Protein AF-A0A6P0MZC5-F1 (afdb_monomer_lite)

Sequence (159 aa):
MGQVTSVSQLSDVEPTDWAFDALRSLVERYGCIEGFPDGTFRGNQSLSRYQFAAGLNACLEQIERLIDAGNVVTADDFETLQKLMQDFAVELASLETRIDNLDGRTAFLEDHQFSTTTKLFGQVIMGVQGRFDNTADFFPVDGIQDTPDPGTEVNLISN

Secondary structure (DSSP, 8-state):
------GGG-TT--TTSTTHHHHHIIIIIS------TTS---TTSPPPHHHHHHHHHHHHHHHHHHHHHHT---HHHHHHHHHHHHHHHHHHHHHHHHHHHHHHHHHHHHHT---TT--------EEEE--------S-TTS---S--------EEEE-

pLDDT: mean 81.44, std 12.22, range [36.97, 97.19]

Structure (mmCIF, N/CA/C/O backbone):
data_AF-A0A6P0MZC5-F1
#
_entry.id   AF-A0A6P0MZC5-F1
#
loop_
_atom_site.group_PDB
_atom_site.id
_atom_site.type_symbol
_atom_site.label_atom_id
_atom_site.label_alt_id
_atom_site.label_comp_id
_atom_site.label_asym_id
_atom_site.label_entity_id
_atom_site.label_seq_id
_atom_site.pdbx_PDB_ins_code
_atom_site.Cartn_x
_atom_site.Cartn_y
_atom_site.Cartn_z
_atom_site.occupancy
_atom_site.B_iso_or_equiv
_atom_site.auth_seq_id
_atom_site.auth_comp_id
_atom_site.auth_asym_id
_atom_site.auth_atom_id
_atom_site.pdbx_PDB_model_num
ATOM 1 N N . MET A 1 1 ? -23.852 -15.854 12.079 1.00 36.97 1 MET A N 1
ATOM 2 C CA . MET A 1 1 ? -23.064 -14.667 11.702 1.00 36.97 1 MET A CA 1
ATOM 3 C C . MET A 1 1 ? -23.421 -13.585 12.700 1.00 36.97 1 MET A C 1
ATOM 5 O O . MET A 1 1 ? -24.566 -13.148 12.689 1.00 36.97 1 MET A O 1
ATOM 9 N N . GLY A 1 2 ? -22.524 -13.302 13.648 1.00 52.38 2 GLY A N 1
ATOM 10 C CA . GLY A 1 2 ? -22.724 -12.244 14.638 1.00 52.38 2 GLY A CA 1
ATOM 11 C C . GLY A 1 2 ? -22.698 -10.898 13.927 1.00 52.38 2 GLY A C 1
ATOM 12 O O . GLY A 1 2 ? -21.855 -10.670 13.065 1.00 52.38 2 GLY A O 1
ATOM 13 N N . GLN A 1 3 ? -23.692 -10.067 14.200 1.00 49.94 3 GLN A N 1
ATOM 14 C CA . GLN A 1 3 ? -23.777 -8.720 13.663 1.00 49.94 3 GLN A CA 1
ATOM 15 C C . GLN A 1 3 ? -22.585 -7.922 14.200 1.00 49.94 3 GLN A C 1
ATOM 17 O O . GLN A 1 3 ? -22.436 -7.812 15.412 1.00 49.94 3 GLN A O 1
ATOM 22 N N . VAL A 1 4 ? -21.736 -7.400 13.310 1.00 56.78 4 VAL A N 1
ATOM 23 C CA . VAL A 1 4 ? -20.656 -6.484 13.694 1.00 56.78 4 VAL A CA 1
ATOM 24 C C . VAL A 1 4 ? -21.317 -5.224 14.244 1.00 56.78 4 VAL A C 1
ATOM 26 O O . VAL A 1 4 ? -21.898 -4.434 13.495 1.00 56.78 4 VAL A O 1
ATOM 29 N N . THR A 1 5 ? -21.295 -5.085 15.563 1.00 65.06 5 THR A N 1
ATOM 30 C CA . THR A 1 5 ? -21.814 -3.918 16.272 1.00 65.06 5 THR A CA 1
ATOM 31 C C . THR A 1 5 ? -20.880 -2.752 15.969 1.00 65.06 5 THR A C 1
ATOM 33 O O . THR A 1 5 ? -19.743 -2.748 16.434 1.00 65.06 5 THR A O 1
ATOM 36 N N . SER A 1 6 ? -21.303 -1.787 15.145 1.00 74.75 6 SER A N 1
ATOM 37 C CA . SER A 1 6 ? -20.492 -0.587 14.890 1.00 74.75 6 SER A CA 1
ATOM 38 C C . SER A 1 6 ? -20.287 0.180 16.196 1.00 74.75 6 SER A C 1
ATOM 40 O O . SER A 1 6 ? -21.134 0.123 17.085 1.00 74.75 6 SER A O 1
ATOM 42 N N . VAL A 1 7 ? -19.197 0.940 16.333 1.00 80.94 7 VAL A N 1
ATOM 43 C CA . VAL A 1 7 ? -18.930 1.688 17.584 1.00 80.94 7 VAL A CA 1
ATOM 44 C C . VAL A 1 7 ? -20.062 2.653 17.925 1.00 80.94 7 VAL A C 1
ATOM 46 O O . VAL A 1 7 ? -20.384 2.849 19.088 1.00 80.94 7 VAL A O 1
ATOM 49 N N . SER A 1 8 ? -20.743 3.175 16.906 1.00 79.12 8 SER A N 1
ATOM 50 C CA . SER A 1 8 ? -21.941 4.007 17.043 1.00 79.12 8 SER A CA 1
ATOM 51 C C . SER A 1 8 ? -23.169 3.301 17.637 1.00 79.12 8 SER A C 1
ATOM 53 O O . SER A 1 8 ? -24.132 3.975 17.990 1.00 79.12 8 SER A O 1
ATOM 55 N N . GLN A 1 9 ? -23.171 1.969 17.724 1.00 83.44 9 GLN A N 1
ATOM 56 C CA . GLN A 1 9 ? -24.238 1.176 18.345 1.00 83.44 9 GLN A CA 1
ATOM 57 C C . GLN A 1 9 ? -23.953 0.865 19.821 1.00 83.44 9 GLN A C 1
ATOM 59 O O . GLN A 1 9 ? -24.817 0.301 20.492 1.00 83.44 9 GLN A O 1
ATOM 64 N N . LEU A 1 10 ? -22.766 1.215 20.326 1.00 87.19 10 LEU A N 1
ATOM 65 C CA . LEU A 1 10 ? -22.399 1.006 21.721 1.00 87.19 10 LEU A CA 1
ATOM 66 C C . LEU A 1 10 ? -22.992 2.126 22.579 1.00 87.19 10 LEU A C 1
ATOM 68 O O . LEU A 1 10 ? -22.713 3.300 22.354 1.00 87.19 10 LEU A O 1
ATOM 72 N N . SER A 1 11 ? -23.822 1.775 23.561 1.00 88.06 11 SER A N 1
ATOM 73 C CA . SER A 1 11 ? -24.555 2.762 24.368 1.00 88.06 11 SER A CA 1
ATOM 74 C C . SER A 1 11 ? -23.693 3.495 25.403 1.00 88.06 11 SER A C 1
ATOM 76 O O . SER A 1 11 ? -24.141 4.482 25.977 1.00 88.06 11 SER A O 1
ATOM 78 N N . ASP A 1 12 ? -22.495 2.985 25.685 1.00 90.50 12 ASP A N 1
ATOM 79 C CA . ASP A 1 12 ? -21.572 3.473 26.716 1.00 90.50 12 ASP A CA 1
ATOM 80 C C . ASP A 1 12 ? -20.297 4.114 26.146 1.00 90.50 12 ASP A C 1
ATOM 82 O O . ASP A 1 12 ? -19.345 4.330 26.893 1.00 90.50 12 ASP A O 1
ATOM 86 N N . VAL A 1 13 ? -20.267 4.392 24.839 1.00 89.75 13 VAL A N 1
ATOM 87 C CA . VAL A 1 13 ? -19.146 5.057 24.167 1.00 89.75 13 VAL A CA 1
ATOM 88 C C . VAL A 1 13 ? -19.666 6.301 23.457 1.00 89.75 13 VAL A C 1
ATOM 90 O O . VAL A 1 13 ? -20.454 6.213 22.513 1.00 89.75 13 VAL A O 1
ATOM 93 N N . GLU A 1 14 ? -19.205 7.469 23.888 1.00 90.31 14 GLU A N 1
ATOM 94 C CA . GLU A 1 14 ? -19.581 8.743 23.284 1.00 90.31 14 GLU A CA 1
ATOM 95 C C . GLU A 1 14 ? -18.561 9.170 22.212 1.00 90.31 14 GLU A C 1
ATOM 97 O O . GLU A 1 14 ? -17.365 8.915 22.354 1.00 90.31 14 GLU A O 1
ATOM 102 N N . PRO A 1 15 ? -18.974 9.893 21.151 1.00 89.31 15 PRO A N 1
ATOM 103 C CA . PRO A 1 15 ? -18.046 10.433 20.148 1.00 89.31 15 PRO A CA 1
ATOM 104 C C . PRO A 1 15 ? -16.965 11.367 20.710 1.00 89.31 15 PRO A C 1
ATOM 106 O O . PRO A 1 15 ? -15.957 11.614 20.054 1.00 89.31 15 PRO A O 1
ATOM 109 N N . THR A 1 16 ? -17.192 11.923 21.900 1.00 91.50 16 THR A N 1
ATOM 110 C CA . THR A 1 16 ? -16.258 12.795 22.622 1.00 91.50 16 THR A CA 1
ATOM 111 C C . THR A 1 16 ? -15.250 12.034 23.480 1.00 91.50 16 THR A C 1
ATOM 113 O O . THR A 1 16 ? -14.314 12.654 23.990 1.00 91.50 16 THR A O 1
ATOM 116 N N . ASP A 1 17 ? -15.412 10.720 23.652 1.00 91.19 17 ASP A N 1
ATOM 117 C CA . ASP A 1 17 ? -14.490 9.917 24.446 1.00 91.19 17 ASP A CA 1
ATOM 118 C C . ASP A 1 17 ? -13.130 9.795 23.762 1.00 91.19 17 ASP A C 1
ATOM 120 O O . ASP A 1 17 ? -13.021 9.535 22.564 1.00 91.19 17 ASP A O 1
ATOM 124 N N . TRP A 1 18 ? -12.061 9.877 24.555 1.00 91.94 18 TRP A N 1
ATOM 125 C CA . TRP A 1 18 ? -10.688 9.716 24.065 1.00 91.94 18 TRP A CA 1
ATOM 126 C C . TRP A 1 18 ? -10.462 8.371 23.347 1.00 91.94 18 TRP A C 1
ATOM 128 O O . TRP A 1 18 ? -9.598 8.268 22.478 1.00 91.94 18 TRP A O 1
ATOM 138 N N . ALA A 1 19 ? -11.226 7.336 23.714 1.00 90.88 19 ALA A N 1
ATOM 139 C CA . ALA A 1 19 ? -11.119 5.988 23.163 1.00 90.88 19 ALA A CA 1
ATOM 140 C C . ALA A 1 19 ? -11.927 5.790 21.870 1.00 90.88 19 ALA A C 1
ATOM 142 O O . ALA A 1 19 ? -11.734 4.778 21.193 1.00 90.88 19 ALA A O 1
ATOM 143 N N . PHE A 1 20 ? -12.809 6.729 21.509 1.00 90.88 20 PHE A N 1
ATOM 144 C CA . PHE A 1 20 ? -13.750 6.571 20.399 1.00 90.88 20 PHE A CA 1
ATOM 145 C C . PHE A 1 20 ? -13.042 6.269 19.072 1.00 90.88 20 PHE A C 1
ATOM 147 O O . PHE A 1 20 ? -13.372 5.299 18.391 1.00 90.88 20 PHE A O 1
ATOM 154 N N . ASP A 1 21 ? -12.011 7.045 18.729 1.00 90.50 21 ASP A N 1
ATOM 155 C CA . ASP A 1 21 ? -11.265 6.862 17.479 1.00 90.50 21 ASP A CA 1
ATOM 156 C C . ASP A 1 21 ? -10.509 5.529 17.417 1.00 90.50 21 ASP A C 1
ATOM 158 O O . ASP A 1 21 ? -10.434 4.888 16.359 1.00 90.50 21 ASP A O 1
ATOM 162 N N . ALA A 1 22 ? -9.971 5.092 18.558 1.00 90.25 22 ALA A N 1
ATOM 163 C CA . ALA A 1 22 ? -9.278 3.816 18.667 1.00 90.25 22 ALA A CA 1
ATOM 164 C C . ALA A 1 22 ? -10.261 2.655 18.478 1.00 90.25 22 ALA A C 1
ATOM 166 O O . ALA A 1 22 ? -10.014 1.764 17.663 1.00 90.25 22 ALA A O 1
ATOM 167 N N . LEU A 1 23 ? -11.407 2.700 19.163 1.00 89.62 23 LEU A N 1
ATOM 168 C CA . LEU A 1 23 ? -12.462 1.698 19.030 1.00 89.62 23 LEU A CA 1
ATOM 169 C C . LEU A 1 23 ? -13.007 1.655 17.607 1.00 89.62 23 LEU A C 1
ATOM 171 O O . LEU A 1 23 ? -13.138 0.571 17.043 1.00 89.62 23 LEU A O 1
ATOM 175 N N . ARG A 1 24 ? -13.261 2.816 16.993 1.00 89.44 24 ARG A N 1
ATOM 176 C CA . ARG A 1 24 ? -13.752 2.895 15.611 1.00 89.44 24 ARG A CA 1
ATOM 177 C C . ARG A 1 24 ? -12.808 2.172 14.661 1.00 89.44 24 ARG A C 1
ATOM 179 O O . ARG A 1 24 ? -13.244 1.358 13.856 1.00 89.44 24 ARG A O 1
ATOM 186 N N . SER A 1 25 ? -11.508 2.405 14.808 1.00 88.94 25 SER A N 1
ATOM 187 C CA . SER A 1 25 ? -10.498 1.720 14.000 1.00 88.94 25 SER A CA 1
ATOM 188 C C . SER A 1 25 ? -10.506 0.206 14.241 1.00 88.94 25 SER A C 1
ATOM 190 O O . SER A 1 25 ? -10.500 -0.572 13.290 1.00 88.94 25 SER A O 1
ATOM 192 N N . LEU A 1 26 ? -10.544 -0.233 15.498 1.00 88.44 26 LEU A N 1
ATOM 193 C CA . LEU A 1 26 ? -10.462 -1.657 15.847 1.00 88.44 26 LEU A CA 1
ATOM 194 C C . LEU A 1 26 ? -11.705 -2.454 15.426 1.00 88.44 26 LEU A C 1
ATOM 196 O O . LEU A 1 26 ? -11.571 -3.605 15.009 1.00 88.44 26 LEU A O 1
ATOM 200 N N . VAL A 1 27 ? -12.887 -1.840 15.480 1.00 87.12 27 VAL A N 1
ATOM 201 C CA . VAL A 1 27 ? -14.165 -2.464 15.112 1.00 87.12 27 VAL A CA 1
ATOM 202 C C . VAL A 1 27 ? -14.416 -2.378 13.606 1.00 87.12 27 VAL A C 1
ATOM 204 O O . VAL A 1 27 ? -14.685 -3.391 12.972 1.00 87.12 27 VAL A O 1
ATOM 207 N N . GLU A 1 28 ? -14.313 -1.188 13.008 1.00 85.62 28 GLU A N 1
ATOM 208 C CA . GLU A 1 28 ? -14.727 -0.985 11.611 1.00 85.62 28 GLU A CA 1
ATOM 209 C C . GLU A 1 28 ? -13.640 -1.382 10.612 1.00 85.62 28 GLU A C 1
ATOM 211 O O . GLU A 1 28 ? -13.945 -1.928 9.554 1.00 85.62 28 GLU A O 1
ATOM 216 N N . ARG A 1 29 ? -12.366 -1.110 10.925 1.00 83.06 29 ARG A N 1
ATOM 217 C CA . ARG A 1 29 ? -11.257 -1.352 9.990 1.00 83.06 29 ARG A CA 1
ATOM 218 C C . ARG A 1 29 ? -10.628 -2.725 10.171 1.00 83.06 29 ARG A C 1
ATOM 220 O O . ARG A 1 29 ? -10.312 -3.376 9.181 1.00 83.06 29 ARG A O 1
ATOM 227 N N . TYR A 1 30 ? -10.404 -3.134 11.416 1.00 84.00 30 TYR A N 1
ATOM 228 C CA . TYR A 1 30 ? -9.715 -4.391 11.717 1.00 84.00 30 TYR A CA 1
ATOM 229 C C . TYR A 1 30 ? -10.669 -5.522 12.115 1.00 84.00 30 TYR A C 1
ATOM 231 O O . TYR A 1 30 ? -10.276 -6.686 12.051 1.00 84.00 30 TYR A O 1
ATOM 239 N N . GLY A 1 31 ? -11.912 -5.211 12.501 1.00 86.25 31 GLY A N 1
ATOM 240 C CA . GLY A 1 31 ? -12.917 -6.209 12.884 1.00 86.25 31 GLY A CA 1
ATOM 241 C C . GLY A 1 31 ? -12.447 -7.145 13.996 1.00 86.25 31 GLY A C 1
ATOM 242 O O . GLY A 1 31 ? -12.796 -8.321 13.993 1.00 86.25 31 GLY A O 1
ATOM 243 N N . CYS A 1 32 ? -11.573 -6.662 14.881 1.00 87.19 32 CYS A N 1
ATOM 244 C CA . CYS A 1 32 ? -10.840 -7.508 15.821 1.00 87.19 32 CYS A CA 1
ATOM 245 C C . CYS A 1 32 ? -11.327 -7.377 17.272 1.00 87.19 32 CYS A C 1
ATOM 247 O O . CYS A 1 32 ? -10.929 -8.146 18.145 1.00 87.19 32 CYS A O 1
ATOM 249 N N . ILE A 1 33 ? -12.185 -6.390 17.528 1.00 82.81 33 ILE A N 1
ATOM 250 C CA . ILE A 1 33 ? -12.851 -6.156 18.804 1.00 82.81 33 ILE A CA 1
ATOM 251 C C . ILE A 1 33 ? -14.347 -6.080 18.526 1.00 82.81 33 ILE A C 1
ATOM 253 O O . ILE A 1 33 ? -14.767 -5.460 17.552 1.00 82.81 33 ILE A O 1
ATOM 257 N N . GLU A 1 34 ? -15.140 -6.684 19.402 1.00 83.00 34 GLU A N 1
ATOM 258 C CA . GLU A 1 34 ? -16.597 -6.623 19.373 1.00 83.00 34 GLU A CA 1
ATOM 259 C C . GLU A 1 34 ? -17.111 -6.147 20.734 1.00 83.00 34 GLU A C 1
ATOM 261 O O . GLU A 1 34 ? -16.513 -6.426 21.777 1.00 83.00 34 GLU A O 1
ATOM 266 N N . GLY A 1 35 ? -18.217 -5.403 20.717 1.00 83.19 35 GLY A N 1
ATOM 267 C CA . GLY A 1 35 ? -18.941 -5.060 21.936 1.00 83.19 35 GLY A CA 1
ATOM 268 C C . GLY A 1 35 ? -19.630 -6.276 22.553 1.00 83.19 35 GLY A C 1
ATOM 269 O O . GLY A 1 35 ? -19.788 -7.328 21.932 1.00 83.19 35 GLY A O 1
ATOM 270 N N . PHE A 1 36 ? -20.087 -6.123 23.788 1.00 85.19 36 PHE A N 1
ATOM 271 C CA . PHE A 1 36 ? -20.897 -7.125 24.459 1.00 85.19 36 PHE A CA 1
ATOM 272 C C . PHE A 1 36 ? -22.287 -7.250 23.803 1.00 85.19 36 PHE A C 1
ATOM 274 O O . PHE A 1 36 ? -22.787 -6.291 23.208 1.00 85.19 36 PHE A O 1
ATOM 281 N N . PRO A 1 37 ? -22.967 -8.406 23.946 1.00 84.56 37 PRO A N 1
ATOM 282 C CA . PRO A 1 37 ? -24.295 -8.630 23.362 1.00 84.56 37 PRO A CA 1
ATOM 283 C C . PRO A 1 37 ? -25.387 -7.679 23.870 1.00 84.56 37 PRO A C 1
ATOM 285 O O . PRO A 1 37 ? -26.453 -7.588 23.271 1.00 84.56 37 PRO A O 1
ATOM 288 N N . ASP A 1 38 ? -25.139 -7.004 24.992 1.00 87.12 38 ASP A N 1
ATOM 289 C CA . ASP A 1 38 ? -26.008 -5.972 25.558 1.00 87.12 38 ASP A CA 1
ATOM 290 C C . ASP A 1 38 ? -25.804 -4.589 24.911 1.00 87.12 38 ASP A C 1
ATOM 292 O O . ASP A 1 38 ? -26.446 -3.629 25.327 1.00 87.12 38 ASP A O 1
ATOM 296 N N . GLY A 1 39 ? -24.939 -4.482 23.895 1.00 86.62 39 GLY A N 1
ATOM 297 C CA . GLY A 1 39 ? -24.646 -3.228 23.205 1.00 86.62 39 GLY A CA 1
ATOM 298 C C . GLY A 1 39 ? -23.718 -2.307 23.993 1.00 86.62 39 GLY A C 1
ATOM 299 O O . GLY A 1 39 ? -23.764 -1.097 23.799 1.00 86.62 39 GLY A O 1
ATOM 300 N N . THR A 1 40 ? -22.890 -2.847 24.891 1.00 89.00 40 THR A N 1
ATOM 301 C CA . THR A 1 40 ? -21.912 -2.066 25.668 1.00 89.00 40 THR A CA 1
ATOM 302 C C . THR A 1 40 ? -20.471 -2.479 25.365 1.00 89.00 40 THR A C 1
ATOM 304 O O . THR A 1 40 ? -20.225 -3.597 24.921 1.00 89.00 40 THR A O 1
ATOM 307 N N . PHE A 1 41 ? -19.491 -1.608 25.608 1.00 89.06 41 PHE A N 1
ATOM 308 C CA . PHE A 1 41 ? -18.058 -1.938 25.597 1.00 89.06 41 PHE A CA 1
ATOM 309 C C . PHE A 1 41 ? -17.511 -2.224 27.000 1.00 89.06 41 PHE A C 1
ATOM 311 O O . PHE A 1 41 ? -16.541 -2.961 27.168 1.00 89.06 41 PHE A O 1
ATOM 318 N N . ARG A 1 42 ? -18.156 -1.656 28.022 1.00 90.38 42 ARG A N 1
ATOM 319 C CA . ARG A 1 42 ? -17.792 -1.715 29.442 1.00 90.38 42 ARG A CA 1
ATOM 320 C C . ARG A 1 42 ? -16.413 -1.126 29.731 1.00 90.38 42 ARG A C 1
ATOM 322 O O . ARG A 1 42 ? -15.690 -1.622 30.593 1.00 90.38 42 ARG A O 1
ATOM 329 N N . GLY A 1 43 ? -16.077 -0.017 29.068 1.00 86.94 43 GLY A N 1
ATOM 330 C CA . GLY A 1 43 ? -14.765 0.637 29.187 1.00 86.94 43 GLY A CA 1
ATOM 331 C C . GLY A 1 43 ? -14.391 1.097 30.605 1.00 86.94 43 GLY A C 1
ATOM 332 O O . GLY A 1 43 ? -13.213 1.235 30.913 1.00 86.94 43 GLY A O 1
ATOM 333 N N . ASN A 1 44 ? -15.377 1.289 31.489 1.00 88.75 44 ASN A N 1
ATOM 334 C CA . ASN A 1 44 ? -15.157 1.687 32.884 1.00 88.75 44 ASN A CA 1
ATOM 335 C C . ASN A 1 44 ? -14.914 0.497 33.844 1.00 88.75 44 ASN A C 1
ATOM 337 O O . ASN A 1 44 ? -14.744 0.693 35.048 1.00 88.75 44 ASN A O 1
ATOM 341 N N . GLN A 1 45 ? -14.940 -0.748 33.355 1.00 89.94 45 GLN A N 1
ATOM 342 C CA . GLN A 1 45 ? -14.650 -1.929 34.173 1.00 89.94 45 GLN A CA 1
ATOM 343 C C . GLN A 1 45 ? -13.146 -2.202 34.247 1.00 89.94 45 GLN A C 1
ATOM 345 O O . GLN A 1 45 ? -12.399 -1.992 33.294 1.00 89.94 45 GLN A O 1
ATOM 350 N N . SER A 1 46 ? -12.690 -2.711 35.393 1.00 92.25 46 SER A N 1
ATOM 351 C CA . SER A 1 46 ? -11.303 -3.135 35.543 1.00 92.25 46 SER A CA 1
ATOM 352 C C . SER A 1 46 ? -11.033 -4.401 34.726 1.00 92.25 46 SER A C 1
ATOM 354 O O . SER A 1 46 ? -11.728 -5.409 34.843 1.00 92.25 46 SER A O 1
ATOM 356 N N . LEU A 1 47 ? -9.983 -4.348 33.909 1.00 90.00 47 LEU A N 1
ATOM 357 C CA . LEU A 1 47 ? -9.534 -5.456 33.072 1.00 90.00 47 LEU A CA 1
ATOM 358 C C . LEU A 1 47 ? -8.369 -6.186 33.748 1.00 90.00 47 LEU A C 1
ATOM 360 O O . LEU A 1 47 ? -7.419 -5.554 34.221 1.00 90.00 47 LEU A O 1
ATOM 364 N N . SER A 1 48 ? -8.396 -7.521 33.776 1.00 95.38 48 SER A N 1
ATOM 365 C CA . SER A 1 48 ? -7.226 -8.277 34.239 1.00 95.38 48 SER A CA 1
ATOM 366 C C . SER A 1 48 ? -6.128 -8.292 33.171 1.00 95.38 48 SER A C 1
ATOM 368 O O . SER A 1 48 ? -6.400 -8.300 31.970 1.00 95.38 48 SER A O 1
ATOM 370 N N . ARG A 1 49 ? -4.862 -8.383 33.597 1.00 95.75 49 ARG A N 1
ATOM 371 C CA . ARG A 1 49 ? -3.720 -8.496 32.669 1.00 95.75 49 ARG A CA 1
ATOM 372 C C . ARG A 1 49 ? -3.863 -9.680 31.703 1.00 95.75 49 ARG A C 1
ATOM 374 O O . ARG A 1 49 ? -3.454 -9.573 30.553 1.00 95.75 49 ARG A O 1
ATOM 381 N N . TYR A 1 50 ? -4.464 -10.781 32.158 1.00 96.31 50 TYR A N 1
ATOM 382 C CA . TYR A 1 50 ? -4.710 -11.965 31.332 1.00 96.31 50 TYR A CA 1
ATOM 383 C C . TYR A 1 50 ? -5.785 -11.726 30.271 1.00 96.31 50 TYR A C 1
ATOM 385 O O . TYR A 1 50 ? -5.614 -12.144 29.131 1.00 96.31 50 TYR A O 1
ATOM 393 N N . GLN A 1 51 ? -6.861 -11.018 30.621 1.00 90.31 51 GLN A N 1
ATOM 394 C CA . GLN A 1 51 ? -7.913 -10.665 29.664 1.00 90.31 51 GLN A CA 1
ATOM 395 C C . GLN A 1 51 ? -7.385 -9.712 28.590 1.00 90.31 51 GLN A C 1
ATOM 397 O O . GLN A 1 51 ? -7.655 -9.919 27.411 1.00 90.31 51 GLN A O 1
ATOM 402 N N . PHE A 1 52 ? -6.573 -8.725 28.982 1.00 91.44 52 PHE A N 1
ATOM 403 C CA . PHE A 1 52 ? -5.915 -7.836 28.027 1.00 91.44 52 PHE A CA 1
ATOM 404 C C . PHE A 1 52 ? -5.015 -8.605 27.053 1.00 91.44 52 PHE A C 1
ATOM 406 O O . PHE A 1 52 ? -5.127 -8.423 25.846 1.00 91.44 52 PHE A O 1
ATOM 413 N N . ALA A 1 53 ? -4.152 -9.489 27.565 1.00 94.31 53 ALA A N 1
ATOM 414 C CA . ALA A 1 53 ? -3.239 -10.266 26.729 1.00 94.31 53 ALA A CA 1
ATOM 415 C C . ALA A 1 53 ? -3.986 -11.182 25.746 1.00 94.31 53 ALA A C 1
ATOM 417 O O . ALA A 1 53 ? -3.624 -11.238 24.574 1.00 94.31 53 ALA A O 1
ATOM 418 N N . ALA A 1 54 ? -5.047 -11.856 26.203 1.00 92.38 54 ALA A N 1
ATOM 419 C CA . ALA A 1 54 ? -5.870 -12.703 25.345 1.00 92.38 54 ALA A CA 1
ATOM 420 C C . ALA A 1 54 ? -6.574 -11.895 24.241 1.00 92.38 54 ALA A C 1
ATOM 422 O O . ALA A 1 54 ? -6.540 -12.295 23.079 1.00 92.38 54 ALA A O 1
ATOM 423 N N . GLY A 1 55 ? -7.157 -10.739 24.584 1.00 90.12 55 GLY A N 1
ATOM 424 C CA . GLY A 1 55 ? -7.802 -9.854 23.610 1.00 90.12 55 GLY A CA 1
ATOM 425 C C . GLY A 1 55 ? -6.818 -9.265 22.595 1.00 90.12 55 GLY A C 1
ATOM 426 O O . GLY A 1 55 ? -7.103 -9.242 21.400 1.00 90.12 55 GLY A O 1
ATOM 427 N N . LEU A 1 56 ? -5.631 -8.853 23.050 1.00 92.06 56 LEU A N 1
ATOM 428 C CA . LEU A 1 56 ? -4.578 -8.348 22.168 1.00 92.06 56 LEU A CA 1
ATOM 429 C C . LEU A 1 56 ? -4.087 -9.428 21.197 1.00 92.06 56 LEU A C 1
ATOM 431 O O . LEU A 1 56 ? -3.949 -9.149 20.010 1.00 92.06 56 LEU A O 1
ATOM 435 N N . ASN A 1 57 ? -3.856 -10.651 21.685 1.00 93.31 57 ASN A N 1
ATOM 436 C CA . ASN A 1 57 ? -3.436 -11.767 20.839 1.00 93.31 57 ASN A CA 1
ATOM 437 C C . ASN A 1 57 ? -4.487 -12.086 19.768 1.00 93.31 57 ASN A C 1
ATOM 439 O O . ASN A 1 57 ? -4.152 -12.173 18.591 1.00 93.31 57 ASN A O 1
ATOM 443 N N . ALA A 1 58 ? -5.762 -12.167 20.158 1.00 91.25 58 ALA A N 1
ATOM 444 C CA . ALA A 1 58 ? -6.853 -12.397 19.214 1.00 91.25 58 ALA A CA 1
ATOM 445 C C . ALA A 1 58 ? -6.933 -11.294 18.144 1.00 91.25 58 ALA A C 1
ATOM 447 O O . ALA A 1 58 ? -7.167 -11.581 16.969 1.00 91.25 58 ALA A O 1
ATOM 448 N N . CYS A 1 59 ? -6.702 -10.033 18.529 1.00 91.75 59 CYS A N 1
ATOM 449 C CA . CYS A 1 59 ? -6.699 -8.947 17.558 1.00 91.75 59 CYS A CA 1
ATOM 450 C C . CYS A 1 59 ? -5.501 -9.007 16.599 1.00 91.75 59 CYS A C 1
ATOM 452 O O . CYS A 1 59 ? -5.669 -8.780 15.401 1.00 91.75 59 CYS A O 1
ATOM 454 N N . LEU A 1 60 ? -4.310 -9.351 17.095 1.00 91.88 60 LEU A N 1
ATOM 455 C CA . LEU A 1 60 ? -3.123 -9.522 16.254 1.00 91.88 60 LEU A CA 1
ATOM 456 C C . LEU A 1 60 ? -3.304 -10.648 15.228 1.00 91.88 60 LEU A C 1
ATOM 458 O O . LEU A 1 60 ? -3.012 -10.430 14.056 1.00 91.88 60 LEU A O 1
ATOM 462 N N . GLU A 1 61 ? -3.867 -11.791 15.629 1.00 91.44 61 GLU A N 1
ATOM 463 C CA . GLU A 1 61 ? -4.186 -12.896 14.710 1.00 91.44 61 GLU A CA 1
ATOM 464 C C . GLU A 1 61 ? -5.162 -12.456 13.606 1.00 91.44 61 GLU A C 1
ATOM 466 O O . GLU A 1 61 ? -5.020 -12.830 12.442 1.00 91.44 61 GLU A O 1
ATOM 471 N N . GLN A 1 62 ? -6.153 -11.622 13.937 1.00 89.38 62 GLN A N 1
ATOM 472 C CA . GLN A 1 62 ? -7.073 -11.081 12.938 1.00 89.38 62 GLN A CA 1
ATOM 473 C C . GLN A 1 62 ? -6.371 -10.140 11.952 1.00 89.38 62 GLN A C 1
ATOM 475 O O . GLN A 1 62 ? -6.642 -10.198 10.753 1.00 89.38 62 GLN A O 1
ATOM 480 N N . ILE A 1 63 ? -5.468 -9.289 12.438 1.00 88.06 63 ILE A N 1
ATOM 481 C CA . ILE A 1 63 ? -4.686 -8.388 11.585 1.00 88.06 63 ILE A CA 1
ATOM 482 C C . ILE A 1 63 ? -3.765 -9.187 10.659 1.00 88.06 63 ILE A C 1
ATOM 484 O O . ILE A 1 63 ? -3.694 -8.871 9.475 1.00 88.06 63 ILE A O 1
ATOM 488 N N . GLU A 1 64 ? -3.109 -10.232 11.163 1.00 87.38 64 GLU A N 1
ATOM 489 C CA . GLU A 1 64 ? -2.272 -11.129 10.358 1.00 87.38 64 GLU A CA 1
ATOM 490 C C . GLU A 1 64 ? -3.084 -11.766 9.225 1.00 87.38 64 GLU A C 1
ATOM 492 O O . GLU A 1 64 ? -2.706 -11.648 8.062 1.00 87.38 64 GLU A O 1
ATOM 497 N N . ARG A 1 65 ? -4.285 -12.284 9.520 1.00 86.44 65 ARG A N 1
ATOM 498 C CA . ARG A 1 65 ? -5.199 -12.794 8.483 1.00 86.44 65 ARG A CA 1
ATOM 499 C C . ARG A 1 65 ? -5.582 -11.747 7.441 1.00 86.44 65 ARG A C 1
ATOM 501 O O . ARG A 1 65 ? -5.698 -12.086 6.268 1.00 86.44 65 ARG A O 1
ATOM 508 N N . LEU A 1 66 ? -5.815 -10.498 7.846 1.00 83.44 66 LEU A N 1
ATOM 509 C CA . LEU A 1 66 ? -6.138 -9.411 6.913 1.00 83.44 66 LEU A CA 1
ATOM 510 C C . LEU A 1 66 ? -4.942 -9.046 6.021 1.00 83.44 66 LEU A C 1
ATOM 512 O O . LEU A 1 66 ? -5.135 -8.740 4.845 1.00 83.44 66 LEU A O 1
ATOM 516 N N . ILE A 1 67 ? -3.722 -9.087 6.560 1.00 82.19 67 ILE A N 1
ATOM 517 C CA . ILE A 1 67 ? -2.486 -8.860 5.800 1.00 82.19 67 ILE A CA 1
ATOM 518 C C . ILE A 1 67 ? -2.259 -10.003 4.809 1.00 82.19 67 ILE A C 1
ATOM 520 O O . ILE A 1 67 ? -1.996 -9.745 3.635 1.00 82.19 67 ILE A O 1
ATOM 524 N N . ASP A 1 68 ? -2.415 -11.246 5.256 1.00 81.00 68 ASP A N 1
ATOM 525 C CA . ASP A 1 68 ? -2.278 -12.424 4.403 1.00 81.00 68 ASP A CA 1
ATOM 526 C C . ASP A 1 68 ? -3.333 -12.430 3.301 1.00 81.00 68 ASP A C 1
ATOM 528 O O . ASP A 1 68 ? -2.991 -12.642 2.143 1.00 81.00 68 ASP A O 1
ATOM 532 N N . ALA A 1 69 ? -4.590 -12.100 3.624 1.00 71.88 69 ALA A N 1
ATOM 533 C CA . ALA A 1 69 ? -5.670 -11.947 2.650 1.00 71.88 69 ALA A CA 1
ATOM 534 C C . ALA A 1 69 ? -5.363 -10.879 1.582 1.00 71.88 69 ALA A C 1
ATOM 536 O O . ALA A 1 69 ? -5.759 -11.036 0.429 1.00 71.88 69 ALA A O 1
ATOM 537 N N . GLY A 1 70 ? -4.651 -9.808 1.948 1.00 66.44 70 GLY A N 1
ATOM 538 C CA . GLY A 1 70 ? -4.200 -8.770 1.016 1.00 66.44 70 GLY A CA 1
ATOM 539 C C . GLY A 1 70 ? -2.994 -9.165 0.155 1.00 66.44 70 GLY A C 1
ATOM 540 O O . GLY A 1 70 ? -2.765 -8.539 -0.875 1.00 66.44 70 GLY A O 1
ATOM 541 N N . ASN A 1 71 ? -2.247 -10.199 0.553 1.00 64.25 71 ASN A N 1
ATOM 542 C CA . ASN A 1 71 ? -1.048 -10.703 -0.123 1.00 64.25 71 ASN A CA 1
ATOM 543 C C . ASN A 1 71 ? -1.245 -12.100 -0.735 1.00 64.25 71 ASN A C 1
ATOM 545 O O . ASN A 1 71 ? -0.262 -12.758 -1.085 1.00 64.25 71 ASN A O 1
ATOM 549 N N . VAL A 1 72 ? -2.487 -12.584 -0.854 1.00 64.56 72 VAL A N 1
ATOM 550 C CA . VAL A 1 72 ? -2.751 -13.880 -1.485 1.00 64.56 72 VAL A CA 1
ATOM 551 C C . VAL A 1 72 ? -2.390 -13.771 -2.958 1.00 64.56 72 VAL A C 1
ATOM 553 O O . VAL A 1 72 ? -3.160 -13.247 -3.755 1.00 64.56 72 VAL A O 1
ATOM 556 N N . VAL A 1 73 ? -1.217 -14.291 -3.315 1.00 65.06 73 VAL A N 1
ATOM 557 C CA . VAL A 1 73 ? -0.873 -14.595 -4.703 1.00 65.06 73 VAL A CA 1
ATOM 558 C C . VAL A 1 73 ? -1.889 -15.619 -5.184 1.00 65.06 73 VAL A C 1
ATOM 560 O O . VAL A 1 73 ? -1.926 -16.757 -4.705 1.00 65.06 73 VAL A O 1
ATOM 563 N N . THR A 1 74 ? -2.760 -15.191 -6.086 1.00 76.19 74 THR A N 1
ATOM 564 C CA . THR A 1 74 ? -3.810 -16.043 -6.632 1.00 76.19 74 THR A CA 1
ATOM 565 C C . THR A 1 74 ? -3.252 -16.918 -7.755 1.00 76.19 74 THR A C 1
ATOM 567 O O . THR A 1 74 ? -2.190 -16.652 -8.321 1.00 76.19 74 THR A O 1
ATOM 570 N N . ALA A 1 75 ? -3.964 -17.994 -8.095 1.00 74.50 75 ALA A N 1
ATOM 571 C CA . ALA A 1 75 ? -3.608 -18.810 -9.256 1.00 74.50 75 ALA A CA 1
ATOM 572 C C . ALA A 1 75 ? -3.625 -17.986 -10.563 1.00 74.50 75 ALA A C 1
ATOM 574 O O . ALA A 1 75 ? -2.797 -18.219 -11.442 1.00 74.50 75 ALA A O 1
ATOM 575 N N . ASP A 1 76 ? -4.500 -16.980 -10.645 1.00 80.19 76 ASP A N 1
ATOM 576 C CA . ASP A 1 76 ? -4.610 -16.058 -11.782 1.00 80.19 76 ASP A CA 1
ATOM 577 C C . ASP A 1 76 ? -3.373 -15.147 -11.903 1.00 80.19 76 ASP A C 1
ATOM 579 O O . ASP A 1 76 ? -2.888 -14.884 -13.009 1.00 80.19 76 ASP A O 1
ATOM 583 N N . ASP A 1 77 ? -2.797 -14.709 -10.777 1.00 83.81 77 ASP A N 1
ATOM 584 C CA . ASP A 1 77 ? -1.538 -13.950 -10.775 1.00 83.81 77 ASP A CA 1
ATOM 585 C C . ASP A 1 77 ? -0.386 -14.799 -11.323 1.00 83.81 77 ASP A C 1
ATOM 587 O O . ASP A 1 77 ? 0.459 -14.311 -12.074 1.00 83.81 77 ASP A O 1
ATOM 591 N N . PHE A 1 78 ? -0.368 -16.093 -10.997 1.00 85.19 78 PHE A N 1
ATOM 592 C CA . PHE A 1 78 ? 0.639 -17.019 -11.507 1.00 85.19 78 PHE A CA 1
ATOM 593 C C . PHE A 1 78 ? 0.515 -17.239 -13.020 1.00 85.19 78 PHE A C 1
ATOM 595 O O . PHE A 1 78 ? 1.530 -17.240 -13.720 1.00 85.19 78 PHE A O 1
ATOM 602 N N . GLU A 1 79 ? -0.705 -17.366 -13.545 1.00 90.31 79 GLU A N 1
ATOM 603 C CA . GLU A 1 79 ? -0.943 -17.424 -14.993 1.00 90.31 79 GLU A CA 1
ATOM 604 C C . GLU A 1 79 ? -0.492 -16.129 -15.686 1.00 90.31 79 GLU A C 1
ATOM 606 O O . GLU A 1 79 ? 0.192 -16.164 -16.714 1.00 90.31 79 GLU A O 1
ATOM 611 N N . THR A 1 80 ? -0.793 -14.980 -15.079 1.00 89.19 80 THR A N 1
ATOM 612 C CA . THR A 1 80 ? -0.372 -13.669 -15.587 1.00 89.19 80 THR A CA 1
ATOM 613 C C . THR A 1 80 ? 1.153 -13.552 -15.637 1.00 89.19 80 THR A C 1
ATOM 615 O O . THR A 1 80 ? 1.707 -13.106 -16.644 1.00 89.19 80 THR A O 1
ATOM 618 N N . LEU A 1 81 ? 1.849 -14.006 -14.592 1.00 89.06 81 LEU A N 1
ATOM 619 C CA . LEU A 1 81 ? 3.312 -14.033 -14.551 1.00 89.06 81 LEU A CA 1
ATOM 620 C C . LEU A 1 81 ? 3.903 -14.979 -15.604 1.00 89.06 81 LEU A C 1
ATOM 622 O O . LEU A 1 81 ? 4.869 -14.603 -16.267 1.00 89.06 81 LEU A O 1
ATOM 626 N N . GLN A 1 82 ? 3.321 -16.165 -15.810 1.00 91.12 82 GLN A N 1
ATOM 627 C CA . GLN A 1 82 ? 3.771 -17.081 -16.866 1.00 91.12 82 GLN A CA 1
ATOM 628 C C . GLN A 1 82 ? 3.642 -16.461 -18.256 1.00 91.12 82 GLN A C 1
ATOM 630 O O . GLN A 1 82 ? 4.581 -16.531 -19.052 1.00 91.12 82 GLN A O 1
ATOM 635 N N . LYS A 1 83 ? 2.500 -15.827 -18.538 1.00 93.56 83 LYS A N 1
ATOM 636 C CA . LYS A 1 83 ? 2.274 -15.147 -19.813 1.00 93.56 83 LYS A CA 1
ATOM 637 C C . LYS A 1 83 ? 3.277 -14.019 -20.022 1.00 93.56 83 LYS A C 1
ATOM 639 O O . LYS A 1 83 ? 3.887 -13.925 -21.081 1.00 93.56 83 LYS A O 1
ATOM 644 N N . LEU A 1 84 ? 3.515 -13.221 -18.984 1.00 94.56 84 LEU A N 1
ATOM 645 C CA . LEU A 1 84 ? 4.475 -12.129 -19.042 1.00 94.56 84 LEU A CA 1
ATOM 646 C C . LEU A 1 84 ? 5.900 -12.642 -19.301 1.00 94.56 84 LEU A C 1
ATOM 648 O O . LEU A 1 84 ? 6.609 -12.089 -20.137 1.00 94.56 84 LEU A O 1
ATOM 652 N N . MET A 1 85 ? 6.311 -13.731 -18.643 1.00 92.62 85 MET A N 1
ATOM 653 C CA . MET A 1 85 ? 7.603 -14.377 -18.906 1.00 92.62 85 MET A CA 1
ATOM 654 C C . MET A 1 85 ? 7.723 -14.872 -20.354 1.00 92.62 85 MET A C 1
ATOM 656 O O . MET A 1 85 ? 8.794 -14.756 -20.952 1.00 92.62 85 MET A O 1
ATOM 660 N N . GLN A 1 86 ? 6.640 -15.406 -20.923 1.00 92.38 86 GLN A N 1
ATOM 661 C CA . GLN A 1 86 ? 6.609 -15.858 -22.312 1.00 92.38 86 GLN A CA 1
ATOM 662 C C . GLN A 1 86 ? 6.721 -14.683 -23.294 1.00 92.38 86 GLN A C 1
ATOM 664 O O . GLN A 1 86 ? 7.535 -14.743 -24.217 1.00 92.38 86 GLN A O 1
ATOM 669 N N . ASP A 1 87 ? 5.980 -13.601 -23.058 1.00 92.56 87 ASP A N 1
ATOM 670 C CA . ASP A 1 87 ? 6.030 -12.390 -23.882 1.00 92.56 87 ASP A CA 1
ATOM 671 C C . ASP A 1 87 ? 7.420 -11.732 -23.823 1.00 92.56 87 ASP A C 1
ATOM 673 O O . ASP A 1 87 ? 7.979 -11.363 -24.856 1.00 92.56 87 ASP A O 1
ATOM 677 N N . PHE A 1 88 ? 8.045 -11.669 -22.640 1.00 93.25 88 PHE A N 1
ATOM 678 C CA . PHE A 1 88 ? 9.412 -11.156 -22.497 1.00 93.25 88 PHE A CA 1
ATOM 679 C C . PHE A 1 88 ? 10.440 -11.973 -23.284 1.00 93.25 88 PHE A C 1
ATOM 681 O O . PHE A 1 88 ? 11.347 -11.392 -23.880 1.00 93.25 88 PHE A O 1
ATOM 688 N N . ALA A 1 89 ? 10.315 -13.302 -23.314 1.00 92.56 89 ALA A N 1
ATOM 689 C CA . ALA A 1 89 ? 11.214 -14.143 -24.102 1.00 92.56 89 ALA A CA 1
ATOM 690 C C . ALA A 1 89 ? 11.091 -13.851 -25.609 1.00 92.56 89 ALA A C 1
ATOM 692 O O . ALA A 1 89 ? 12.102 -13.784 -26.312 1.00 92.56 89 ALA A O 1
ATOM 693 N N . VAL A 1 90 ? 9.866 -13.627 -26.096 1.00 94.06 90 VAL A N 1
ATOM 694 C CA . VAL A 1 90 ? 9.604 -13.256 -27.496 1.00 94.06 90 VAL A CA 1
ATOM 695 C C . VAL A 1 90 ? 10.163 -11.866 -27.815 1.00 94.06 90 VAL A C 1
ATOM 697 O O . VAL A 1 90 ? 10.828 -11.689 -28.838 1.00 94.06 90 VAL A O 1
ATOM 700 N N . GLU A 1 91 ? 9.946 -10.888 -26.937 1.00 94.94 91 GLU A N 1
ATOM 701 C CA . GLU A 1 91 ? 10.458 -9.523 -27.113 1.00 94.94 91 GLU A CA 1
ATOM 702 C C . GLU A 1 91 ? 11.992 -9.474 -27.113 1.00 94.94 91 GLU A C 1
ATOM 704 O O . GLU A 1 91 ? 12.586 -8.772 -27.933 1.00 94.94 91 GLU A O 1
ATOM 709 N N . LEU A 1 92 ? 12.657 -10.264 -26.263 1.00 93.62 92 LEU A N 1
ATOM 710 C CA . LEU A 1 92 ? 14.120 -10.362 -26.254 1.00 93.62 92 LEU A CA 1
ATOM 711 C C . LEU A 1 92 ? 14.669 -10.920 -27.573 1.00 93.62 92 LEU A C 1
ATOM 713 O O . LEU A 1 92 ? 15.616 -10.354 -28.117 1.00 93.62 92 LEU A O 1
ATOM 717 N N . ALA A 1 93 ? 14.041 -11.957 -28.133 1.00 92.31 93 ALA A N 1
ATOM 718 C CA . ALA A 1 93 ? 14.423 -12.487 -29.444 1.00 92.31 93 ALA A CA 1
ATOM 719 C C . ALA A 1 93 ? 14.200 -11.458 -30.572 1.00 92.31 93 ALA A C 1
ATOM 721 O O . ALA A 1 93 ? 15.019 -11.326 -31.490 1.00 92.31 93 ALA A O 1
ATOM 722 N N . SER A 1 94 ? 13.120 -10.667 -30.497 1.00 94.31 94 SER A N 1
ATOM 723 C CA . SER A 1 94 ? 12.928 -9.553 -31.433 1.00 94.31 94 SER A CA 1
ATOM 724 C C . SER A 1 94 ? 13.997 -8.473 -31.265 1.00 94.31 94 SER A C 1
ATOM 726 O O . SER A 1 94 ? 14.357 -7.839 -32.261 1.00 94.31 94 SER A O 1
ATOM 728 N N . LEU A 1 95 ? 14.462 -8.215 -30.043 1.00 94.31 95 LEU A N 1
ATOM 729 C CA . LEU A 1 95 ? 15.495 -7.220 -29.775 1.00 94.31 95 LEU A CA 1
ATOM 730 C C . LEU A 1 95 ? 16.839 -7.650 -30.373 1.00 94.31 95 LEU A C 1
ATOM 732 O O . LEU A 1 95 ? 17.478 -6.837 -31.034 1.00 94.31 95 LEU A O 1
ATOM 736 N N . GLU A 1 96 ? 17.216 -8.920 -30.209 1.00 94.88 96 GLU A N 1
ATOM 737 C CA . GLU A 1 96 ? 18.416 -9.517 -30.815 1.00 94.88 96 GLU A CA 1
ATOM 738 C C . GLU A 1 96 ? 18.414 -9.321 -32.337 1.00 94.88 96 GLU A C 1
ATOM 740 O O . GLU A 1 96 ? 19.323 -8.708 -32.889 1.00 94.88 96 GLU A O 1
ATOM 745 N N . THR A 1 97 ? 17.304 -9.663 -32.998 1.00 95.56 97 THR A N 1
ATOM 746 C CA . THR A 1 97 ? 17.159 -9.473 -34.454 1.00 95.56 97 THR A CA 1
ATOM 747 C C . THR A 1 97 ? 17.314 -8.002 -34.876 1.00 95.56 97 THR A C 1
ATOM 749 O O . THR A 1 97 ? 17.856 -7.692 -35.941 1.00 95.56 97 THR A O 1
ATOM 752 N N . ARG A 1 98 ? 16.815 -7.058 -34.065 1.00 95.81 98 ARG A N 1
ATOM 753 C CA . ARG A 1 98 ? 16.960 -5.618 -34.343 1.00 95.81 98 ARG A CA 1
ATOM 754 C C . ARG A 1 98 ? 18.399 -5.152 -34.154 1.00 95.81 98 ARG A C 1
ATOM 756 O O . ARG A 1 98 ? 18.849 -4.316 -34.937 1.00 95.81 98 ARG A O 1
ATOM 763 N N . ILE A 1 99 ? 19.094 -5.667 -33.141 1.00 97.19 99 ILE A N 1
ATOM 764 C CA . ILE A 1 99 ? 20.513 -5.387 -32.905 1.00 97.19 99 ILE A CA 1
ATOM 765 C C . ILE A 1 99 ? 21.332 -5.891 -34.095 1.00 97.19 99 ILE A C 1
ATOM 767 O O . ILE A 1 99 ? 22.076 -5.099 -34.667 1.00 97.19 99 ILE A O 1
ATOM 771 N N . ASP A 1 100 ? 21.100 -7.120 -34.554 1.00 95.88 100 ASP A N 1
ATOM 772 C CA . ASP A 1 100 ? 21.790 -7.687 -35.721 1.00 95.88 100 ASP A CA 1
ATOM 773 C C . ASP A 1 100 ? 21.560 -6.857 -36.993 1.00 95.88 100 ASP A C 1
ATOM 775 O O . ASP A 1 100 ? 22.475 -6.615 -37.782 1.00 95.88 100 ASP A O 1
ATOM 779 N N . ASN A 1 101 ? 20.334 -6.358 -37.197 1.00 95.50 101 ASN A N 1
ATOM 780 C CA . ASN A 1 101 ? 20.039 -5.482 -38.330 1.00 95.50 101 ASN A CA 1
ATOM 781 C C . ASN A 1 101 ? 20.783 -4.142 -38.246 1.00 95.50 101 ASN A C 1
ATOM 783 O O . ASN A 1 101 ? 21.263 -3.638 -39.264 1.00 95.50 101 ASN A O 1
ATOM 787 N N . LEU A 1 102 ? 20.853 -3.546 -37.053 1.00 95.50 102 LEU A N 1
ATOM 788 C CA . LEU A 1 102 ? 21.573 -2.293 -36.836 1.00 95.50 102 LEU A CA 1
ATOM 789 C C . LEU A 1 102 ? 23.080 -2.474 -37.012 1.00 95.50 102 LEU A C 1
ATOM 791 O O . LEU A 1 102 ? 23.709 -1.609 -37.624 1.00 95.50 102 LEU A O 1
ATOM 795 N N . ASP A 1 103 ? 23.634 -3.588 -36.542 1.00 94.06 103 ASP A N 1
ATOM 796 C CA . ASP A 1 103 ? 25.042 -3.932 -36.733 1.00 94.06 103 ASP A CA 1
ATOM 797 C C . ASP A 1 103 ? 25.360 -4.088 -38.227 1.00 94.06 103 ASP A C 1
ATOM 799 O O . ASP A 1 103 ? 26.230 -3.399 -38.758 1.00 94.06 103 ASP A O 1
ATOM 803 N N . GLY A 1 104 ? 24.535 -4.844 -38.964 1.00 94.25 104 GLY A N 1
ATOM 804 C CA . GLY A 1 104 ? 24.684 -4.994 -40.414 1.00 94.25 104 GLY A CA 1
ATOM 805 C C . GLY A 1 104 ? 24.558 -3.676 -41.189 1.00 94.25 104 GLY A C 1
ATOM 806 O O . GLY A 1 104 ? 25.311 -3.428 -42.133 1.00 94.25 104 GLY A O 1
ATOM 807 N N . ARG A 1 105 ? 23.639 -2.786 -40.788 1.00 93.00 105 ARG A N 1
ATOM 808 C CA . ARG A 1 105 ? 23.525 -1.440 -41.379 1.00 93.00 105 ARG A CA 1
ATOM 809 C C . ARG A 1 105 ? 24.740 -0.572 -41.071 1.00 93.00 105 ARG A C 1
ATOM 811 O O . ARG A 1 105 ? 25.142 0.204 -41.933 1.00 93.00 105 ARG A O 1
ATOM 818 N N . THR A 1 106 ? 25.292 -0.681 -39.867 1.00 92.12 106 THR A N 1
ATOM 819 C CA . THR A 1 106 ? 26.487 0.066 -39.460 1.00 92.12 106 THR A CA 1
ATOM 820 C C . THR A 1 106 ? 27.694 -0.406 -40.262 1.00 92.12 106 THR A C 1
ATOM 822 O O . THR A 1 106 ? 28.319 0.421 -40.918 1.00 92.12 106 THR A O 1
ATOM 825 N N . ALA A 1 107 ? 27.923 -1.720 -40.344 1.00 90.44 107 ALA A N 1
ATOM 826 C CA . ALA A 1 107 ? 28.982 -2.308 -41.163 1.00 90.44 107 ALA A CA 1
ATOM 827 C C . ALA A 1 107 ? 28.862 -1.905 -42.644 1.00 90.44 107 ALA A C 1
ATOM 829 O O . ALA A 1 107 ? 29.832 -1.469 -43.257 1.00 90.44 107 ALA A O 1
ATOM 830 N N . PHE A 1 108 ? 27.650 -1.953 -43.214 1.00 89.31 108 PHE A N 1
ATOM 831 C CA . PHE A 1 108 ? 27.424 -1.501 -44.589 1.00 89.31 108 PHE A CA 1
ATOM 832 C C . PHE A 1 108 ? 27.799 -0.027 -44.787 1.00 89.31 108 PHE A C 1
ATOM 834 O O . PHE A 1 108 ? 28.428 0.318 -45.788 1.00 89.31 108 PHE A O 1
ATOM 841 N N . LEU A 1 109 ? 27.400 0.847 -43.856 1.00 88.50 109 LEU A N 1
ATOM 842 C CA . LEU A 1 109 ? 27.717 2.273 -43.921 1.00 88.50 109 LEU A CA 1
ATOM 843 C C . LEU A 1 109 ? 29.215 2.537 -43.757 1.00 88.50 109 LEU A C 1
ATOM 845 O O . LEU A 1 109 ? 29.715 3.441 -44.419 1.00 88.50 109 LEU A O 1
ATOM 849 N N . GLU A 1 110 ? 29.911 1.773 -42.914 1.00 83.38 110 GLU A N 1
ATOM 850 C CA . GLU A 1 110 ? 31.368 1.841 -42.757 1.00 83.38 110 GLU A CA 1
ATOM 851 C C . GLU A 1 110 ? 32.090 1.434 -44.049 1.00 83.38 110 GLU A C 1
ATOM 853 O O . GLU A 1 110 ? 32.925 2.195 -44.540 1.00 83.38 110 GLU A O 1
ATOM 858 N N . ASP A 1 111 ? 31.697 0.314 -44.663 1.00 86.12 111 ASP A N 1
ATOM 859 C CA . ASP A 1 111 ? 32.273 -0.169 -45.927 1.00 86.12 111 ASP A CA 1
ATOM 860 C C . ASP A 1 111 ? 31.994 0.770 -47.113 1.00 86.12 111 ASP A C 1
ATOM 862 O O . ASP A 1 111 ? 32.783 0.852 -48.057 1.00 86.12 111 ASP A O 1
ATOM 866 N N . HIS A 1 112 ? 30.872 1.494 -47.072 1.00 80.00 112 HIS A N 1
ATOM 867 C CA . HIS A 1 112 ? 30.433 2.409 -48.130 1.00 80.00 112 HIS A CA 1
ATOM 868 C C . HIS A 1 112 ? 30.596 3.886 -47.755 1.00 80.00 112 HIS A C 1
ATOM 870 O O . HIS A 1 112 ? 29.948 4.748 -48.363 1.00 80.00 112 HIS A O 1
ATOM 876 N N . GLN A 1 113 ? 31.458 4.224 -46.789 1.00 77.62 113 GLN A N 1
ATOM 877 C CA . GLN A 1 113 ? 31.791 5.625 -46.550 1.00 77.62 113 GLN A CA 1
ATOM 878 C C . GLN A 1 113 ? 32.479 6.201 -47.789 1.00 77.62 113 GLN A C 1
ATOM 880 O O . GLN A 1 113 ? 33.651 5.946 -48.073 1.00 77.62 113 GLN A O 1
ATOM 885 N N . PHE A 1 114 ? 31.747 7.036 -48.527 1.00 66.75 114 PHE A N 1
ATOM 886 C CA . PHE A 1 114 ? 32.353 7.921 -49.509 1.00 66.75 114 PHE A CA 1
ATOM 887 C C . PHE A 1 114 ? 33.452 8.726 -48.818 1.00 66.75 114 PHE A C 1
ATOM 889 O O . PHE A 1 114 ? 33.223 9.336 -47.772 1.00 66.75 114 PHE A O 1
ATOM 896 N N . SER A 1 115 ? 34.645 8.735 -49.414 1.00 65.31 115 SER A N 1
ATOM 897 C CA . SER A 1 115 ? 35.758 9.549 -48.940 1.00 65.31 115 SER A CA 1
ATOM 898 C C . SER A 1 115 ? 35.312 11.010 -48.851 1.00 65.31 115 SER A C 1
ATOM 900 O O . SER A 1 115 ? 35.168 11.701 -49.866 1.00 65.31 115 SER A O 1
ATOM 902 N N . THR A 1 116 ? 35.123 11.490 -47.619 1.00 60.59 116 THR A N 1
ATOM 903 C CA . THR A 1 116 ? 34.778 12.884 -47.292 1.00 60.59 116 THR A CA 1
ATOM 904 C C . THR A 1 116 ? 35.878 13.870 -47.704 1.00 60.59 116 THR A C 1
ATOM 906 O O . THR A 1 116 ? 35.697 15.082 -47.614 1.00 60.59 116 THR A O 1
ATOM 909 N N . THR A 1 117 ? 37.014 13.362 -48.192 1.00 61.12 117 THR A N 1
ATOM 910 C CA . THR A 1 117 ? 38.186 14.107 -48.657 1.00 61.12 117 THR A CA 1
ATOM 911 C C . THR A 1 117 ? 38.403 14.042 -50.167 1.00 61.12 117 THR A C 1
ATOM 913 O O . THR A 1 117 ? 39.466 14.466 -50.626 1.00 61.12 117 THR A O 1
ATOM 916 N N . THR A 1 118 ? 37.426 13.581 -50.961 1.00 66.69 118 THR A N 1
ATOM 917 C CA . THR A 1 118 ? 37.516 13.640 -52.431 1.00 66.69 118 THR A CA 1
ATOM 918 C C . THR A 1 118 ? 37.641 15.099 -52.886 1.00 66.69 118 THR A C 1
ATOM 920 O O . THR A 1 118 ? 36.658 15.827 -53.008 1.00 66.69 118 THR A O 1
ATOM 92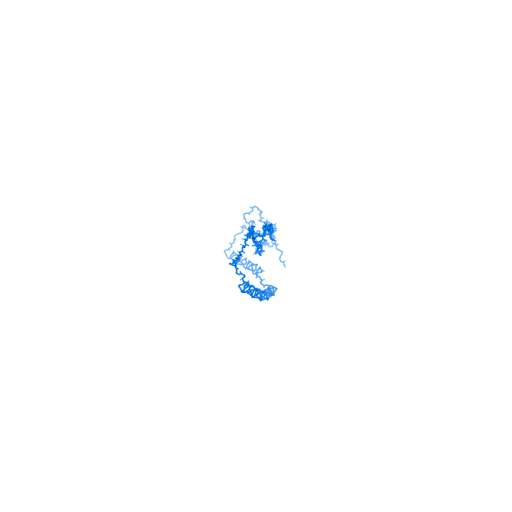3 N N . LYS A 1 119 ? 38.878 15.554 -53.101 1.00 67.69 119 LYS A N 1
ATOM 924 C CA . LYS A 1 119 ? 39.185 16.895 -53.596 1.00 67.69 119 LYS A CA 1
ATOM 925 C C . LYS A 1 119 ? 39.082 16.880 -55.113 1.00 67.69 119 LYS A C 1
ATOM 927 O O . LYS A 1 119 ? 39.913 16.281 -55.790 1.00 67.69 119 LYS A O 1
ATOM 932 N N . LEU A 1 120 ? 38.056 17.541 -55.639 1.00 76.06 120 LEU A N 1
ATOM 933 C CA . LEU A 1 120 ? 37.934 17.793 -57.068 1.00 76.06 120 LEU A CA 1
ATOM 934 C C . LEU A 1 120 ? 38.983 18.839 -57.468 1.00 76.06 120 LEU A C 1
ATOM 936 O O . LEU A 1 120 ? 38.880 20.003 -57.082 1.00 76.06 120 LEU A O 1
ATOM 940 N N . PHE A 1 121 ? 39.994 18.424 -58.229 1.00 77.44 121 PHE A N 1
ATOM 941 C CA . PHE A 1 121 ? 40.944 19.338 -58.858 1.00 77.44 121 PHE A CA 1
ATOM 942 C C . PHE A 1 121 ? 40.549 19.512 -60.323 1.00 77.44 121 PHE A C 1
ATOM 944 O O . PHE A 1 121 ? 40.526 18.547 -61.082 1.00 77.44 121 PHE A O 1
ATOM 951 N N . GLY A 1 122 ? 40.218 20.743 -60.705 1.00 80.81 122 GLY A N 1
ATOM 952 C CA . GLY A 1 122 ? 39.956 21.133 -62.086 1.00 80.81 122 GLY A CA 1
ATOM 953 C C . GLY A 1 122 ? 40.941 22.213 -62.516 1.00 80.81 122 GLY A C 1
ATOM 954 O O . GLY A 1 122 ? 41.348 23.043 -61.703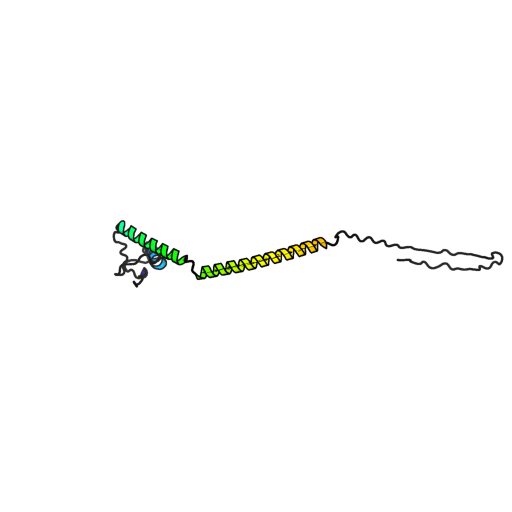 1.00 80.81 122 GLY A O 1
ATOM 955 N N . GLN A 1 123 ? 41.323 22.204 -63.788 1.00 82.12 123 GLN A N 1
ATOM 956 C CA . GL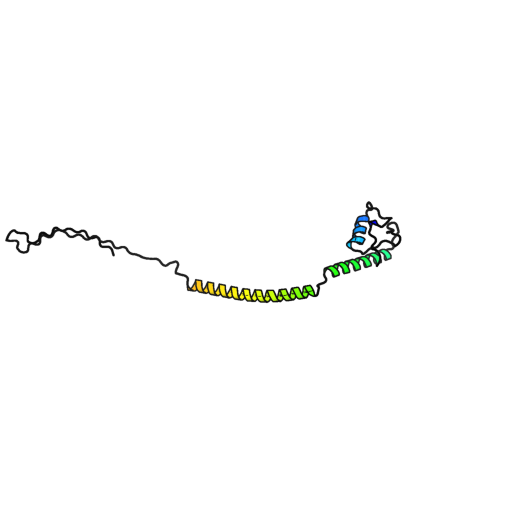N A 1 123 ? 42.165 23.231 -64.389 1.00 82.12 123 GLN A CA 1
ATOM 957 C C . GLN A 1 123 ? 41.400 23.862 -65.545 1.00 82.12 123 GLN A C 1
ATOM 959 O O . GLN A 1 123 ? 40.944 23.159 -66.441 1.00 82.12 123 GLN A O 1
ATOM 964 N N . VAL A 1 124 ? 41.283 25.188 -65.527 1.00 79.69 124 VAL A N 1
ATOM 965 C CA . VAL A 1 124 ? 40.753 25.954 -66.656 1.00 79.69 124 VAL A CA 1
ATOM 966 C C . VAL A 1 124 ? 41.938 26.539 -67.409 1.00 79.69 124 VAL A C 1
ATOM 968 O O . VAL A 1 124 ? 42.764 27.238 -66.822 1.00 79.69 124 VAL A O 1
ATOM 971 N N . ILE A 1 125 ? 42.033 26.239 -68.702 1.00 80.75 125 ILE A N 1
ATOM 972 C CA . ILE A 1 125 ? 43.056 26.796 -69.586 1.00 80.75 125 ILE A CA 1
ATOM 973 C C . ILE A 1 125 ? 42.360 27.762 -70.533 1.00 80.75 125 ILE A C 1
ATOM 975 O O . ILE A 1 125 ? 41.462 27.378 -71.274 1.00 80.75 125 ILE A O 1
ATOM 979 N N . MET A 1 126 ? 42.792 29.017 -70.502 1.00 81.94 126 MET A N 1
ATOM 980 C CA . MET A 1 126 ? 42.349 30.042 -71.438 1.00 81.94 126 MET A CA 1
ATOM 981 C C . MET A 1 126 ? 43.565 30.527 -72.217 1.00 81.94 126 MET A C 1
ATOM 983 O O . MET A 1 126 ? 44.578 30.895 -71.620 1.00 81.94 126 MET A O 1
ATOM 987 N N . GLY A 1 127 ? 43.467 30.506 -73.544 1.00 81.50 127 GLY A N 1
ATOM 988 C CA . GLY A 1 127 ? 44.510 30.981 -74.445 1.00 81.50 127 GLY A CA 1
ATOM 989 C C . GLY A 1 127 ? 43.956 32.025 -75.403 1.00 81.50 127 GLY A C 1
ATOM 990 O O . GLY A 1 127 ? 42.882 31.841 -75.972 1.00 81.50 127 GLY A O 1
ATOM 991 N N . VAL A 1 128 ? 44.704 33.111 -75.590 1.00 78.31 128 VAL A N 1
ATOM 992 C CA . VAL A 1 128 ? 44.439 34.103 -76.635 1.00 78.31 128 VAL A CA 1
ATOM 993 C C . VAL A 1 128 ? 45.526 33.954 -77.686 1.00 78.31 128 VAL A C 1
ATOM 995 O O . VAL A 1 128 ? 46.711 34.065 -77.374 1.00 78.31 128 VAL A O 1
ATOM 998 N N . GLN A 1 129 ? 45.121 33.698 -78.925 1.00 71.62 129 GLN A N 1
ATOM 999 C CA . GLN A 1 129 ? 46.027 33.626 -80.064 1.00 71.62 129 GLN A CA 1
ATOM 1000 C C . GLN A 1 129 ? 45.702 34.743 -81.055 1.00 71.62 129 GLN A C 1
ATOM 1002 O O . GLN A 1 129 ? 44.542 34.963 -81.403 1.00 71.62 129 GLN A O 1
ATOM 1007 N N . GLY A 1 130 ? 46.741 35.454 -81.489 1.00 68.88 130 GLY A N 1
ATOM 1008 C CA . GLY A 1 130 ? 46.662 36.507 -82.494 1.00 68.88 130 GLY A CA 1
ATOM 1009 C C . GLY A 1 130 ? 47.615 36.218 -83.648 1.00 68.88 130 GLY A C 1
ATOM 1010 O O . GLY A 1 130 ? 48.665 35.603 -83.456 1.00 68.88 130 GLY A O 1
ATOM 1011 N N . ARG A 1 131 ? 47.237 36.660 -84.846 1.00 70.81 131 ARG A N 1
ATOM 1012 C CA . ARG A 1 131 ? 48.090 36.677 -86.038 1.00 70.81 131 ARG A CA 1
ATOM 1013 C C . ARG 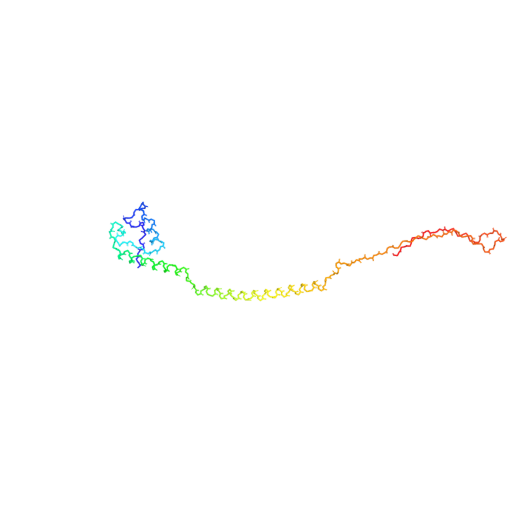A 1 131 ? 48.377 38.128 -86.404 1.00 70.81 131 ARG A C 1
ATOM 1015 O O . ARG A 1 131 ? 47.499 38.971 -86.251 1.00 70.81 131 ARG A O 1
ATOM 1022 N N . PHE A 1 132 ? 49.598 38.400 -86.847 1.00 65.88 132 PHE A N 1
ATOM 1023 C CA . PHE A 1 132 ? 49.982 39.701 -87.391 1.00 65.88 132 PHE A CA 1
ATOM 1024 C C . PHE A 1 132 ? 49.916 39.652 -88.915 1.00 65.88 132 PHE A C 1
ATOM 1026 O O . PHE A 1 132 ? 50.102 38.579 -89.495 1.00 65.88 132 PHE A O 1
ATOM 1033 N N . ASP A 1 133 ? 49.680 40.805 -89.537 1.00 67.88 13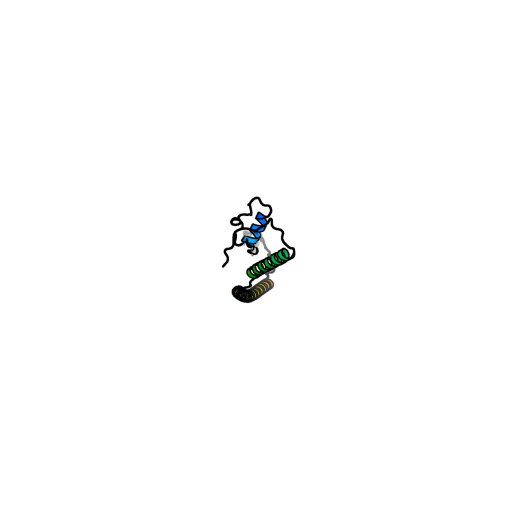3 ASP A N 1
ATOM 1034 C CA . ASP A 1 133 ? 49.668 40.948 -90.991 1.00 67.88 133 ASP A CA 1
ATOM 1035 C C . ASP A 1 133 ? 50.988 40.446 -91.582 1.00 67.88 133 ASP A C 1
ATOM 1037 O O . ASP A 1 133 ? 52.076 40.815 -91.126 1.00 67.88 133 ASP A O 1
ATOM 1041 N N . ASN A 1 134 ? 50.894 39.593 -92.601 1.00 64.12 134 ASN A N 1
ATOM 1042 C CA . ASN A 1 134 ? 52.053 39.119 -93.340 1.00 64.12 134 ASN A CA 1
ATOM 1043 C C . ASN A 1 134 ? 51.990 39.655 -94.768 1.00 64.12 134 ASN A C 1
ATOM 1045 O O . ASN A 1 134 ? 50.997 39.477 -95.464 1.00 64.12 134 ASN A O 1
ATOM 1049 N N . THR A 1 135 ? 53.077 40.280 -95.206 1.00 65.38 135 THR A N 1
ATOM 1050 C CA . THR A 1 135 ? 53.265 40.755 -96.579 1.00 65.38 135 THR A CA 1
ATOM 1051 C C . THR A 1 135 ? 54.255 39.828 -97.269 1.00 65.38 135 THR A C 1
ATOM 1053 O O . THR A 1 135 ? 55.401 40.177 -97.544 1.00 65.38 135 THR A O 1
ATOM 1056 N N . ALA A 1 136 ? 53.820 38.587 -97.485 1.00 66.06 136 ALA A N 1
ATOM 1057 C CA . ALA A 1 136 ? 54.555 37.671 -98.338 1.00 66.06 136 ALA A CA 1
ATOM 1058 C C . ALA A 1 136 ? 54.316 38.079 -99.796 1.00 66.06 136 ALA A C 1
ATOM 1060 O O . ALA A 1 136 ? 53.183 38.049 -100.280 1.00 66.06 136 ALA A O 1
ATOM 1061 N N . ASP A 1 137 ? 55.396 38.473 -100.461 1.00 70.56 137 ASP A N 1
ATOM 1062 C CA . ASP A 1 137 ? 55.444 38.795 -101.880 1.00 70.56 137 ASP A CA 1
ATOM 1063 C C . ASP A 1 137 ? 56.405 37.805 -102.545 1.00 70.56 137 ASP A C 1
ATOM 1065 O O . ASP A 1 137 ? 57.604 37.770 -102.243 1.00 70.56 137 ASP A O 1
ATOM 1069 N N . PHE A 1 138 ? 55.856 36.927 -103.380 1.00 72.31 138 PHE A N 1
ATOM 1070 C CA . PHE A 1 138 ? 56.633 35.877 -104.027 1.00 72.31 138 PHE A CA 1
ATOM 1071 C C . PHE A 1 138 ? 57.438 36.415 -105.219 1.00 72.31 138 PHE A C 1
ATOM 1073 O O . PHE A 1 138 ? 58.419 35.774 -105.614 1.00 72.31 138 PHE A O 1
ATOM 1080 N N . PHE A 1 139 ? 57.083 37.591 -105.753 1.00 77.00 139 PHE A N 1
ATOM 1081 C CA . PHE A 1 139 ? 57.686 38.177 -106.950 1.00 77.00 139 PHE A CA 1
ATOM 1082 C C . PHE A 1 139 ? 57.944 39.690 -106.789 1.00 77.00 139 PHE A C 1
ATOM 1084 O O . PHE A 1 139 ? 57.377 40.503 -107.511 1.00 77.00 139 PHE A O 1
ATOM 1091 N N . PRO A 1 140 ? 58.929 40.097 -105.965 1.00 69.94 140 PRO A N 1
ATOM 1092 C CA . PRO A 1 140 ? 59.123 41.492 -105.532 1.00 69.94 140 PRO A CA 1
ATOM 1093 C C . PRO A 1 140 ? 59.541 42.505 -106.619 1.00 69.94 140 PRO A C 1
ATOM 1095 O O . PRO A 1 140 ? 59.889 43.644 -106.309 1.00 69.94 140 PRO A O 1
ATOM 1098 N N . VAL A 1 141 ? 59.586 42.107 -107.892 1.00 75.88 141 VAL A N 1
ATOM 1099 C CA . VAL A 1 141 ? 60.089 42.926 -109.008 1.00 75.88 141 VAL A CA 1
ATOM 1100 C C . VAL A 1 141 ? 58.957 43.587 -109.801 1.00 75.88 141 VAL A C 1
ATOM 1102 O O . VAL A 1 141 ? 59.202 44.597 -110.461 1.00 75.88 141 VAL A O 1
ATOM 1105 N N . ASP A 1 142 ? 57.733 43.059 -109.751 1.00 81.44 142 ASP A N 1
ATOM 1106 C CA . ASP A 1 142 ? 56.601 43.602 -110.518 1.00 81.44 142 ASP A CA 1
ATOM 1107 C C . ASP A 1 142 ? 55.846 44.737 -109.797 1.00 81.44 142 ASP A C 1
ATOM 1109 O O . ASP A 1 142 ? 55.122 45.504 -110.435 1.00 81.44 142 ASP A O 1
ATOM 1113 N N . GLY A 1 143 ? 56.077 44.895 -108.490 1.00 69.25 143 GLY A N 1
ATOM 1114 C CA . GLY A 1 143 ? 55.491 45.944 -107.661 1.00 69.25 143 GLY A CA 1
ATOM 1115 C C . GLY A 1 143 ? 54.031 45.704 -107.265 1.00 69.25 143 GLY A C 1
ATOM 1116 O O . GLY A 1 143 ? 53.388 46.647 -106.791 1.00 69.25 143 GLY A O 1
ATOM 1117 N N . ILE A 1 144 ? 53.498 44.491 -107.448 1.00 69.88 144 ILE A N 1
ATOM 1118 C CA . ILE A 1 144 ? 52.127 44.116 -107.083 1.00 69.88 144 ILE A CA 1
ATOM 1119 C C . ILE A 1 144 ? 52.181 43.141 -105.898 1.00 69.88 144 ILE A C 1
ATOM 1121 O O . ILE A 1 144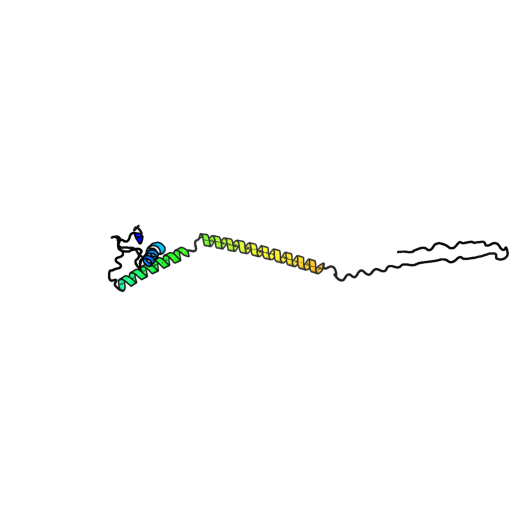 ? 52.838 42.117 -105.961 1.00 69.88 144 ILE A O 1
ATOM 1125 N N . GLN A 1 145 ? 51.472 43.433 -104.800 1.00 65.62 145 GLN A N 1
ATOM 1126 C CA . GLN A 1 145 ? 51.392 42.489 -103.676 1.00 65.62 145 GLN A CA 1
ATOM 1127 C C . GLN A 1 145 ? 50.422 41.343 -103.988 1.00 65.62 145 GLN A C 1
ATOM 1129 O O . GLN A 1 145 ? 49.219 41.572 -104.125 1.00 65.62 145 GLN A O 1
ATOM 1134 N N . ASP A 1 146 ? 50.939 40.114 -104.021 1.00 67.19 146 ASP A N 1
ATOM 1135 C CA . ASP A 1 146 ? 50.160 38.911 -104.354 1.00 67.19 146 ASP A CA 1
ATOM 1136 C C . ASP A 1 146 ? 49.212 38.435 -103.244 1.00 67.19 146 ASP A C 1
ATOM 1138 O O . ASP A 1 146 ? 48.199 37.790 -103.520 1.00 67.19 146 ASP A O 1
ATOM 1142 N N . THR A 1 147 ? 49.500 38.760 -101.983 1.00 62.25 147 THR A N 1
ATOM 1143 C CA . THR A 1 147 ? 48.646 38.358 -100.857 1.00 62.25 147 THR A CA 1
ATOM 1144 C C . THR A 1 147 ? 48.453 39.498 -99.864 1.00 62.25 147 THR A C 1
ATOM 1146 O O . THR A 1 147 ? 49.247 39.649 -98.936 1.00 62.25 147 THR A O 1
ATOM 1149 N N . PRO A 1 148 ? 47.374 40.286 -100.000 1.00 59.03 148 PRO A N 1
ATOM 1150 C CA . PRO A 1 148 ? 46.835 41.048 -98.892 1.00 59.03 148 PRO A CA 1
ATOM 1151 C C . PRO A 1 148 ? 45.985 40.084 -98.055 1.00 59.03 148 PRO A C 1
ATOM 1153 O O . PRO A 1 148 ? 44.818 39.856 -98.367 1.00 59.03 148 PRO A O 1
ATOM 1156 N N . ASP A 1 149 ? 46.577 39.472 -97.029 1.00 64.06 149 ASP A N 1
ATOM 1157 C CA . ASP A 1 149 ? 45.816 38.810 -95.964 1.00 64.06 149 ASP A CA 1
ATOM 1158 C C . ASP A 1 149 ? 45.539 39.868 -94.884 1.00 64.06 149 ASP A C 1
ATOM 1160 O O . ASP A 1 149 ? 46.464 40.209 -94.140 1.00 64.06 149 ASP A O 1
ATOM 1164 N N . PRO A 1 150 ? 44.337 40.484 -94.838 1.00 59.44 150 PRO A N 1
ATOM 1165 C CA . PRO A 1 150 ? 43.984 41.387 -93.755 1.00 59.44 150 PRO A CA 1
ATOM 1166 C C . PRO A 1 150 ? 43.888 40.532 -92.495 1.00 59.44 150 PRO A C 1
ATOM 1168 O O . PRO A 1 150 ? 42.883 39.859 -92.261 1.00 59.44 150 PRO A O 1
ATOM 1171 N N . GLY A 1 151 ? 44.958 40.502 -91.707 1.00 60.56 151 GLY A N 1
ATOM 1172 C CA . GLY A 1 151 ? 45.050 39.645 -90.547 1.00 60.56 151 GLY A CA 1
ATOM 1173 C C . GLY A 1 151 ? 43.980 40.044 -89.549 1.00 60.56 151 GLY A C 1
ATOM 1174 O O . GLY A 1 151 ? 44.109 41.035 -88.834 1.00 60.56 151 GLY A O 1
ATOM 1175 N N . THR A 1 152 ? 42.886 39.294 -89.464 1.00 59.91 152 THR A N 1
ATOM 1176 C CA . THR A 1 152 ? 42.013 39.405 -88.300 1.00 59.91 152 THR A CA 1
ATOM 1177 C C . THR A 1 152 ? 41.192 38.150 -88.095 1.00 59.91 152 THR A C 1
ATOM 1179 O O . THR A 1 152 ? 40.302 37.854 -88.873 1.00 59.91 152 THR A O 1
ATOM 1182 N N . GLU A 1 153 ? 41.467 37.465 -86.987 1.00 58.31 153 GLU A N 1
ATOM 1183 C CA . GLU A 1 153 ? 40.441 36.937 -86.087 1.00 58.31 153 GLU A CA 1
ATOM 1184 C C . GLU A 1 153 ? 41.133 36.527 -84.778 1.00 58.31 153 GLU A C 1
ATOM 1186 O O . GLU A 1 153 ? 41.929 35.586 -84.730 1.00 58.31 153 GLU A O 1
ATOM 1191 N N . VAL A 1 154 ? 40.878 37.280 -83.701 1.00 63.22 154 VAL A N 1
ATOM 1192 C CA . VAL A 1 154 ? 41.231 36.834 -82.348 1.00 63.22 154 VAL A CA 1
ATOM 1193 C C . VAL A 1 154 ? 40.279 35.698 -82.019 1.00 63.22 154 VAL A C 1
ATOM 1195 O O . VAL A 1 154 ? 39.080 35.923 -81.874 1.00 63.22 154 VAL A O 1
ATOM 1198 N N . ASN A 1 155 ? 40.808 34.483 -81.913 1.00 60.84 155 ASN A N 1
ATOM 1199 C CA . ASN A 1 155 ? 39.994 33.317 -81.607 1.00 60.84 155 ASN A CA 1
ATOM 1200 C C . ASN A 1 155 ? 40.185 32.929 -80.139 1.00 60.84 155 ASN A C 1
ATOM 1202 O O . ASN A 1 155 ? 41.315 32.736 -79.679 1.00 60.84 155 ASN A O 1
ATOM 1206 N N . LEU A 1 156 ? 39.081 32.848 -79.401 1.00 65.50 156 LEU A N 1
ATOM 1207 C CA . LEU A 1 156 ? 39.078 32.391 -78.016 1.00 65.50 156 LEU A CA 1
ATOM 1208 C C . LEU A 1 156 ? 38.943 30.873 -78.029 1.00 65.50 156 LEU A C 1
ATOM 1210 O O . LEU A 1 156 ? 37.898 30.344 -78.400 1.00 65.50 156 LEU A O 1
ATOM 1214 N N . ILE A 1 157 ? 40.005 30.174 -77.629 1.00 66.75 157 ILE A N 1
ATOM 1215 C CA . ILE A 1 157 ? 39.968 28.718 -77.502 1.00 66.75 157 ILE A CA 1
ATOM 1216 C C . ILE A 1 157 ? 39.690 28.376 -76.040 1.00 66.75 157 ILE A C 1
ATOM 1218 O O . ILE A 1 157 ? 40.495 28.674 -75.155 1.00 66.75 157 ILE A O 1
ATOM 1222 N N . SER A 1 158 ? 38.550 27.729 -75.810 1.00 66.94 158 SER A N 1
ATOM 1223 C CA . SER A 1 158 ? 38.189 27.070 -74.555 1.00 66.94 158 SER A CA 1
ATOM 1224 C C . SER A 1 158 ? 38.035 25.569 -74.810 1.00 66.94 158 SER A C 1
ATOM 1226 O O . SER A 1 158 ? 37.392 25.204 -75.795 1.00 66.94 158 SER A O 1
ATOM 1228 N N . ASN A 1 159 ? 38.588 24.722 -73.938 1.00 64.12 159 ASN A N 1
ATOM 1229 C CA . ASN A 1 159 ? 38.276 23.286 -73.864 1.00 64.12 159 ASN A CA 1
ATOM 1230 C C . ASN A 1 159 ? 37.538 22.989 -72.561 1.00 64.12 159 ASN A C 1
ATOM 1232 O O . ASN A 1 159 ? 37.952 23.569 -71.530 1.00 64.12 159 ASN A O 1
#

Foldseek 3Di:
DDDLQQLVQAPADDPPDPCSVVSNCLRVPQVLDGDDPVRHNPPVDDDDPVNVVVSVVSSVVSVVVVVCVVVPCDPVVVVVVVVVVVVVVVVVVVVVVVVVVVVVVVVVCVVPPDPPPPDDDDDWDKDWDFDDFDQDAPDPPVVDGPDRPVGDDGDIDTD

Radius of gyration: 55.21 Å; chains: 1; bounding box: 86×65×146 Å